Protein AF-A0A0R2Q2R2-F1 (afdb_monomer)

Mean predicted aligned error: 13.0 Å

Structure (mmCIF, N/CA/C/O backbone):
data_AF-A0A0R2Q2R2-F1
#
_entry.id   AF-A0A0R2Q2R2-F1
#
loop_
_atom_site.group_PDB
_atom_site.id
_atom_site.type_symbol
_atom_site.label_atom_id
_atom_site.label_alt_id
_atom_site.label_comp_id
_atom_site.label_asym_id
_atom_site.label_entity_id
_atom_site.label_seq_id
_atom_site.pdbx_PDB_ins_code
_atom_site.Cartn_x
_atom_site.Cartn_y
_atom_s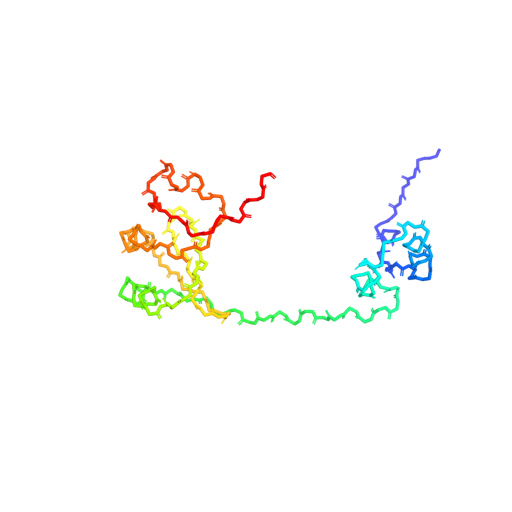ite.Cartn_z
_atom_site.occupancy
_atom_site.B_iso_or_equiv
_atom_site.auth_seq_id
_atom_site.auth_comp_id
_atom_site.auth_asym_id
_atom_site.auth_atom_id
_atom_site.pdbx_PDB_model_num
ATOM 1 N N . MET A 1 1 ? 26.043 -34.076 -25.887 1.00 52.00 1 MET A N 1
ATOM 2 C CA . MET A 1 1 ? 26.859 -33.574 -24.762 1.00 52.00 1 MET A CA 1
ATOM 3 C C . MET A 1 1 ? 25.959 -32.648 -23.954 1.00 52.00 1 MET A C 1
ATOM 5 O O . MET A 1 1 ? 25.390 -31.759 -24.579 1.00 52.00 1 MET A O 1
ATOM 9 N N . PRO A 1 2 ? 25.693 -32.902 -22.663 1.00 63.91 2 PRO A N 1
ATOM 10 C CA . PRO A 1 2 ? 24.819 -32.032 -21.882 1.00 63.91 2 PRO A CA 1
ATOM 11 C C . PRO A 1 2 ? 25.515 -30.688 -21.627 1.00 63.91 2 PRO A C 1
ATOM 13 O O . PRO A 1 2 ? 26.710 -30.657 -21.344 1.00 63.91 2 PRO A O 1
ATOM 16 N N . LEU A 1 3 ? 24.773 -29.588 -21.765 1.00 71.19 3 LEU A N 1
ATOM 17 C CA . LEU A 1 3 ? 25.229 -28.266 -21.346 1.00 71.19 3 LEU A CA 1
ATOM 18 C C . LEU A 1 3 ? 25.241 -28.253 -19.815 1.00 71.19 3 LEU A C 1
ATOM 20 O O . LEU A 1 3 ? 24.186 -28.362 -19.194 1.00 71.19 3 LEU A O 1
ATOM 24 N N . SER A 1 4 ? 26.421 -28.144 -19.217 1.00 77.00 4 SER A N 1
ATOM 25 C CA . SER A 1 4 ? 26.607 -27.939 -17.779 1.00 77.00 4 SER A CA 1
ATOM 26 C C . SER A 1 4 ? 27.206 -26.549 -17.557 1.00 77.00 4 SER A C 1
ATOM 28 O O . SER A 1 4 ? 28.414 -26.458 -17.338 1.00 77.00 4 SER A O 1
ATOM 30 N N . PRO A 1 5 ? 26.406 -25.474 -17.718 1.00 80.94 5 PRO A N 1
ATOM 31 C CA . PRO A 1 5 ? 26.868 -24.119 -17.453 1.00 80.94 5 PRO A CA 1
ATOM 32 C C . PRO A 1 5 ? 27.168 -23.955 -15.962 1.00 80.94 5 PRO A C 1
ATOM 34 O O . PRO A 1 5 ? 26.417 -24.446 -15.114 1.00 80.94 5 PRO A O 1
ATOM 37 N N . ASP A 1 6 ? 28.260 -23.266 -15.658 1.00 83.19 6 ASP A N 1
ATOM 38 C CA . ASP A 1 6 ? 28.590 -22.836 -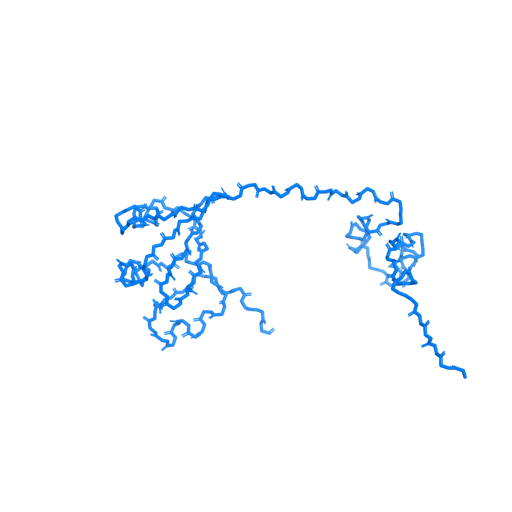14.304 1.00 83.19 6 ASP A CA 1
ATOM 39 C C . ASP A 1 6 ? 27.808 -21.557 -13.961 1.00 83.19 6 ASP A C 1
ATOM 41 O O . ASP A 1 6 ? 27.386 -20.799 -14.836 1.00 83.19 6 ASP A O 1
ATOM 45 N N . LEU A 1 7 ? 27.610 -21.274 -12.675 1.00 76.56 7 LEU A N 1
ATOM 46 C CA . LEU A 1 7 ? 26.916 -20.064 -12.224 1.00 76.56 7 LEU A CA 1
ATOM 47 C C . LEU A 1 7 ? 27.646 -18.790 -12.688 1.00 76.56 7 LEU A C 1
ATOM 49 O O . LEU A 1 7 ? 27.015 -17.766 -12.946 1.00 76.56 7 LEU A O 1
ATOM 53 N N . ALA A 1 8 ? 28.971 -18.865 -12.842 1.00 81.25 8 ALA A N 1
ATOM 54 C CA . ALA A 1 8 ? 29.789 -17.793 -13.401 1.00 81.25 8 ALA A CA 1
ATOM 55 C C . ALA A 1 8 ? 29.409 -17.444 -14.854 1.00 81.25 8 ALA A C 1
ATOM 57 O O . ALA A 1 8 ? 29.446 -16.268 -15.232 1.00 81.25 8 ALA A O 1
ATOM 58 N N . ASP A 1 9 ? 28.963 -18.431 -15.639 1.00 80.81 9 ASP A N 1
ATOM 59 C CA . ASP A 1 9 ? 28.528 -18.244 -17.030 1.00 80.81 9 ASP A CA 1
ATOM 60 C C . ASP A 1 9 ? 27.207 -17.462 -17.125 1.00 80.81 9 ASP A C 1
ATOM 62 O O . ASP A 1 9 ? 26.862 -16.932 -18.181 1.00 80.81 9 ASP A O 1
ATOM 66 N N . LEU A 1 10 ? 26.468 -17.360 -16.015 1.00 80.94 10 LEU A N 1
ATOM 67 C CA . LEU A 1 10 ? 25.214 -16.611 -15.903 1.00 80.94 10 LEU A CA 1
ATOM 68 C C . LEU A 1 10 ? 25.418 -15.181 -15.383 1.00 80.94 10 LEU A C 1
ATOM 70 O O . LEU A 1 10 ? 24.439 -14.473 -15.128 1.00 80.94 10 LEU A O 1
ATOM 74 N N . SER A 1 11 ? 26.667 -14.738 -15.210 1.00 80.31 11 SER A N 1
ATOM 75 C CA . SER A 1 11 ? 26.956 -13.384 -14.743 1.00 80.31 11 SER A CA 1
ATOM 76 C C . SER A 1 11 ? 26.410 -12.332 -15.716 1.00 80.31 11 SER A C 1
ATOM 78 O O . SER A 1 11 ? 26.756 -12.257 -16.897 1.00 80.31 11 SER A O 1
ATOM 80 N N . TRP A 1 12 ? 25.506 -11.494 -15.209 1.00 84.19 12 TRP A N 1
ATOM 81 C CA . TRP A 1 12 ? 24.929 -10.408 -15.986 1.00 84.19 12 TRP A CA 1
ATOM 82 C C . TRP A 1 12 ? 25.940 -9.268 -16.119 1.00 84.19 12 TRP A C 1
ATOM 84 O O . TRP A 1 12 ? 26.332 -8.659 -15.127 1.00 84.19 12 TRP A O 1
ATOM 94 N N . SER A 1 13 ? 26.323 -8.943 -17.354 1.00 81.81 13 SER A N 1
ATOM 95 C CA . SER A 1 13 ? 27.272 -7.862 -17.656 1.00 81.81 13 SER A CA 1
ATOM 96 C C . SER A 1 13 ? 26.609 -6.584 -18.168 1.00 81.81 13 SER A C 1
ATOM 98 O O . SER A 1 13 ? 27.319 -5.667 -18.554 1.00 81.81 13 SER A O 1
ATOM 100 N N . GLY A 1 14 ? 25.274 -6.505 -18.195 1.00 86.44 14 GLY A N 1
ATOM 101 C CA . GLY A 1 14 ? 24.535 -5.383 -18.784 1.00 86.44 14 GLY A CA 1
ATOM 102 C C . GLY A 1 14 ? 24.171 -5.583 -20.258 1.00 86.44 14 GLY A C 1
ATOM 103 O O . GLY A 1 14 ? 24.516 -6.581 -20.895 1.00 86.44 14 GLY A O 1
ATOM 104 N N . VAL A 1 15 ? 23.448 -4.612 -20.817 1.00 86.94 15 VAL A N 1
ATOM 105 C CA . VAL A 1 15 ? 23.005 -4.619 -22.216 1.00 86.94 15 VAL A CA 1
ATOM 106 C C . VAL A 1 15 ? 23.905 -3.766 -23.103 1.00 86.94 15 VAL A C 1
ATOM 108 O O . VAL A 1 15 ? 24.401 -2.704 -22.719 1.00 86.94 15 VAL A O 1
ATOM 111 N N . GLU A 1 16 ? 24.095 -4.215 -24.340 1.00 89.06 16 GLU A N 1
ATOM 112 C CA . GLU A 1 16 ? 24.830 -3.463 -25.352 1.00 89.06 16 GLU A CA 1
ATOM 113 C C . GLU A 1 16 ? 23.910 -2.398 -25.970 1.00 89.06 16 GLU A C 1
ATOM 115 O O . GLU A 1 16 ? 23.140 -2.662 -26.897 1.00 89.06 16 GLU A O 1
ATOM 120 N N . ILE A 1 17 ? 23.961 -1.184 -25.414 1.00 87.38 17 ILE A N 1
ATOM 121 C CA . ILE A 1 17 ? 23.030 -0.087 -25.725 1.00 87.38 17 ILE A CA 1
ATOM 122 C C . ILE A 1 17 ? 23.000 0.267 -27.213 1.00 87.38 17 ILE A C 1
ATOM 124 O O . ILE A 1 17 ? 21.940 0.617 -27.723 1.00 87.38 17 ILE A O 1
ATOM 128 N N . SER A 1 18 ? 24.116 0.146 -27.935 1.00 87.12 18 SER A N 1
ATOM 129 C CA . SER A 1 18 ? 24.166 0.379 -29.385 1.00 87.12 18 SER A CA 1
ATOM 130 C C . SER A 1 18 ? 23.208 -0.549 -30.145 1.00 87.12 18 SER A C 1
ATOM 132 O O . SER A 1 18 ? 22.396 -0.074 -30.943 1.00 87.12 18 SER A O 1
ATOM 134 N N . LYS A 1 19 ? 23.227 -1.853 -29.840 1.00 89.38 19 LYS A N 1
ATOM 135 C CA . LYS A 1 19 ? 22.342 -2.860 -30.446 1.00 89.38 19 LYS A CA 1
ATOM 136 C C . LYS A 1 19 ? 20.888 -2.666 -30.026 1.00 89.38 19 LYS A C 1
ATOM 138 O O . LYS A 1 19 ? 19.994 -2.706 -30.870 1.00 89.38 19 LYS A O 1
ATOM 143 N N . VAL A 1 20 ? 20.644 -2.404 -28.742 1.00 88.62 20 VAL A N 1
ATOM 144 C CA . VAL A 1 20 ? 19.285 -2.187 -28.215 1.00 88.62 20 VAL A CA 1
ATOM 145 C C . VAL A 1 20 ? 18.660 -0.914 -28.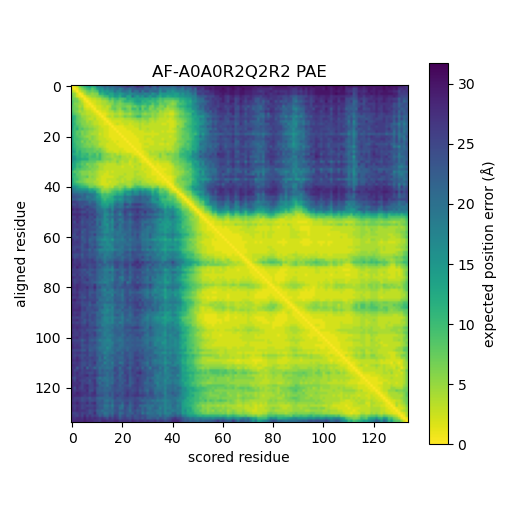793 1.00 88.62 20 VAL A C 1
ATOM 147 O O . VAL A 1 20 ? 17.510 -0.929 -29.224 1.00 88.62 20 VAL A O 1
ATOM 150 N N . ASN A 1 21 ? 19.418 0.179 -28.892 1.00 87.69 21 ASN A N 1
ATOM 151 C CA . ASN A 1 21 ? 18.934 1.419 -29.495 1.00 87.69 21 ASN A CA 1
ATOM 152 C C . ASN A 1 21 ? 18.650 1.262 -30.989 1.00 87.69 21 ASN A C 1
ATOM 154 O O . ASN A 1 21 ? 17.671 1.833 -31.467 1.00 87.69 21 ASN A O 1
ATOM 158 N N . GLN A 1 22 ? 19.466 0.494 -31.717 1.00 90.75 22 GLN A N 1
ATOM 159 C CA . GLN A 1 22 ? 19.192 0.166 -33.116 1.00 90.75 22 GLN A CA 1
ATOM 160 C C . GLN A 1 22 ? 17.887 -0.632 -33.252 1.00 90.75 22 GLN A C 1
ATOM 162 O O . GLN A 1 22 ? 17.108 -0.387 -34.171 1.00 90.75 22 GLN A O 1
ATOM 167 N N . PHE A 1 23 ? 17.628 -1.560 -32.330 1.00 90.94 23 PHE A N 1
ATOM 168 C CA . PHE A 1 23 ? 16.383 -2.324 -32.290 1.00 90.94 23 PHE A CA 1
ATOM 169 C C . PHE A 1 23 ? 15.168 -1.433 -31.992 1.00 90.94 23 PHE A C 1
ATOM 171 O O . PHE A 1 23 ? 14.167 -1.507 -32.700 1.00 90.94 23 PHE A O 1
ATOM 178 N N . PHE A 1 24 ? 15.269 -0.529 -31.013 1.00 92.25 24 PHE A N 1
ATOM 179 C CA . PHE A 1 24 ? 14.203 0.427 -30.700 1.00 92.25 24 PHE A CA 1
ATOM 180 C C . PHE A 1 24 ? 13.916 1.415 -31.830 1.00 92.25 24 PHE A C 1
ATOM 182 O O . PHE A 1 24 ? 12.759 1.768 -32.016 1.00 92.25 24 PHE A O 1
ATOM 189 N N . GLU A 1 25 ? 14.921 1.838 -32.601 1.00 89.56 25 GLU A N 1
ATOM 190 C CA . GLU A 1 25 ? 14.686 2.649 -33.806 1.00 89.56 25 GLU A CA 1
ATOM 191 C C . GLU A 1 25 ? 13.943 1.860 -34.887 1.00 89.56 25 GLU A C 1
ATOM 193 O O . GLU A 1 25 ? 12.981 2.369 -35.448 1.00 89.56 25 GLU A O 1
ATOM 198 N N . LYS A 1 26 ? 14.316 0.595 -35.132 1.00 91.94 26 LYS A N 1
ATOM 199 C CA . LYS A 1 26 ? 13.607 -0.265 -36.100 1.00 91.94 26 LYS A CA 1
ATOM 200 C C . LYS A 1 26 ? 12.144 -0.515 -35.734 1.00 91.94 26 LYS A C 1
ATOM 202 O O . LYS A 1 26 ? 11.334 -0.726 -36.626 1.00 91.94 26 LYS A O 1
ATOM 207 N N . LEU A 1 27 ? 11.831 -0.535 -34.441 1.00 91.31 27 LEU A N 1
ATOM 208 C CA . LEU A 1 27 ? 10.468 -0.701 -33.932 1.00 91.31 27 LEU A CA 1
ATOM 209 C C . LEU A 1 27 ? 9.755 0.631 -33.658 1.00 91.31 27 LEU A C 1
ATOM 211 O O . LEU A 1 27 ? 8.628 0.622 -33.175 1.00 91.31 27 LEU A O 1
ATOM 215 N N . GLU A 1 28 ? 10.416 1.763 -33.906 1.00 87.19 28 GLU A N 1
ATOM 216 C CA . GLU A 1 28 ? 9.911 3.115 -33.634 1.00 87.19 28 GLU A CA 1
ATOM 217 C C . GLU A 1 28 ? 9.554 3.387 -32.151 1.00 87.19 28 GLU A C 1
ATOM 219 O O . GLU A 1 28 ? 8.796 4.301 -31.822 1.00 87.19 28 GLU A O 1
ATOM 224 N N . ILE A 1 29 ? 10.162 2.657 -31.205 1.00 85.19 29 ILE A N 1
ATOM 225 C CA . ILE A 1 29 ? 9.875 2.759 -29.762 1.00 85.19 29 ILE A CA 1
ATOM 226 C C . ILE A 1 29 ? 10.877 3.685 -29.061 1.00 85.19 29 ILE A C 1
ATOM 228 O O . ILE A 1 29 ? 11.768 3.263 -28.319 1.00 85.19 29 ILE A O 1
ATOM 232 N N . LYS A 1 30 ? 10.713 4.995 -29.245 1.00 80.50 30 LYS A N 1
ATOM 233 C CA . LYS A 1 30 ? 11.625 6.001 -28.662 1.00 80.50 30 LYS A CA 1
ATOM 234 C C . LYS A 1 30 ? 11.554 6.088 -27.130 1.00 80.50 30 LYS A C 1
ATOM 236 O O . LYS A 1 30 ? 12.554 6.410 -26.492 1.00 80.50 30 LYS A O 1
ATOM 241 N N . ALA A 1 31 ? 10.415 5.739 -26.528 1.00 82.69 31 ALA A N 1
ATOM 242 C CA . ALA A 1 31 ? 10.190 5.830 -25.081 1.00 82.69 31 ALA A CA 1
ATOM 243 C C . ALA A 1 31 ? 11.076 4.884 -24.244 1.00 82.69 31 ALA A C 1
ATOM 245 O O . ALA A 1 31 ? 11.371 5.169 -23.082 1.00 82.69 31 ALA A O 1
ATOM 246 N N . LEU A 1 32 ? 11.524 3.759 -24.814 1.00 83.56 32 LEU A N 1
ATOM 247 C CA . LEU A 1 32 ? 12.310 2.762 -24.079 1.00 83.56 32 LEU A CA 1
ATOM 248 C C . LEU A 1 32 ? 13.812 3.077 -24.039 1.00 83.56 32 LEU A C 1
ATOM 250 O O . LEU A 1 32 ? 14.514 2.556 -23.173 1.00 83.56 32 LEU A O 1
ATOM 254 N N . LYS A 1 33 ? 14.307 3.977 -24.900 1.00 83.62 33 LYS A N 1
ATOM 255 C CA . LYS A 1 33 ? 15.729 4.362 -24.947 1.00 83.62 33 LYS A CA 1
ATOM 256 C C . LYS A 1 33 ? 16.228 4.949 -23.629 1.00 83.62 33 LYS A C 1
ATOM 258 O O . LYS A 1 33 ? 17.254 4.524 -23.108 1.00 83.62 33 LYS A O 1
ATOM 263 N N . ALA A 1 34 ? 15.475 5.890 -23.062 1.00 79.94 34 ALA A N 1
ATOM 264 C CA . ALA A 1 34 ? 15.822 6.508 -21.784 1.00 79.94 34 ALA A CA 1
ATOM 265 C C . ALA A 1 34 ? 15.712 5.516 -20.614 1.00 79.94 34 ALA A C 1
ATOM 267 O O . ALA A 1 34 ? 16.500 5.575 -19.675 1.00 79.94 34 ALA A O 1
ATOM 268 N N . ARG A 1 35 ? 14.762 4.573 -20.689 1.00 82.50 35 ARG A N 1
ATOM 269 C CA . ARG A 1 35 ? 14.543 3.559 -19.648 1.00 82.50 35 ARG A CA 1
ATOM 270 C C . ARG A 1 35 ? 15.625 2.487 -19.626 1.00 82.50 35 ARG A C 1
ATOM 272 O O . ARG A 1 35 ? 15.886 1.944 -18.560 1.00 82.50 35 ARG A O 1
ATOM 279 N N . VAL A 1 36 ? 16.238 2.176 -20.771 1.00 84.19 36 VAL A N 1
ATOM 280 C CA . VAL A 1 36 ? 17.253 1.119 -20.856 1.00 84.19 36 VAL A CA 1
ATOM 281 C C . VAL A 1 36 ? 18.674 1.613 -20.553 1.00 84.19 36 VAL A C 1
ATOM 283 O O . VAL A 1 36 ? 19.545 0.812 -20.228 1.00 84.19 36 VAL A O 1
ATOM 286 N N . ALA A 1 37 ? 18.909 2.928 -20.617 1.00 81.44 37 ALA A N 1
ATOM 287 C CA . ALA A 1 37 ? 20.219 3.538 -20.382 1.00 81.44 37 ALA A CA 1
ATOM 288 C C . ALA A 1 37 ? 20.907 3.119 -19.059 1.00 81.44 37 ALA A C 1
ATOM 290 O O . ALA A 1 37 ? 22.111 2.868 -19.097 1.00 81.44 37 ALA A O 1
ATOM 291 N N . PRO A 1 38 ? 20.200 2.960 -17.918 1.00 81.00 38 PRO A N 1
ATOM 292 C CA . PRO A 1 38 ? 20.816 2.502 -16.668 1.00 81.00 38 PRO A CA 1
ATOM 293 C C . PRO A 1 38 ? 21.339 1.059 -16.694 1.00 81.00 38 PRO A C 1
ATOM 295 O O . PRO A 1 38 ? 22.112 0.687 -15.821 1.00 81.00 38 PRO A O 1
ATOM 298 N N . PHE A 1 39 ? 20.925 0.242 -17.669 1.00 82.19 39 PHE A N 1
ATOM 299 C CA . PHE A 1 39 ? 21.314 -1.169 -17.779 1.00 82.19 39 PHE A CA 1
ATOM 300 C C . PHE A 1 39 ? 22.503 -1.393 -18.720 1.00 82.19 39 PHE A C 1
ATOM 302 O O . PHE A 1 39 ? 22.815 -2.541 -19.038 1.00 82.19 39 PHE A O 1
ATOM 309 N N . ALA A 1 40 ? 23.128 -0.324 -19.222 1.00 84.50 40 ALA A N 1
ATOM 310 C CA . ALA A 1 40 ? 24.277 -0.408 -20.117 1.00 84.50 40 ALA A CA 1
ATOM 311 C C . ALA A 1 40 ? 25.415 -1.239 -19.503 1.00 84.50 40 ALA A C 1
ATOM 313 O O . ALA A 1 40 ? 25.618 -1.181 -18.294 1.00 84.50 40 ALA A O 1
ATOM 314 N N . LYS A 1 41 ? 26.186 -1.958 -20.333 1.00 78.00 41 LYS A N 1
ATOM 315 C CA . LYS A 1 41 ? 27.348 -2.742 -19.866 1.00 78.00 41 LYS A CA 1
ATOM 316 C C . LYS A 1 41 ? 28.344 -1.941 -19.016 1.00 78.00 41 LYS A C 1
ATOM 318 O O . LYS A 1 41 ? 28.847 -2.452 -18.026 1.00 78.00 41 LYS A O 1
ATOM 323 N N . ASP A 1 42 ? 28.542 -0.671 -19.367 1.00 71.94 42 ASP A N 1
ATOM 324 C CA . ASP A 1 42 ? 29.403 0.276 -18.640 1.00 71.94 42 ASP A CA 1
ATOM 325 C C . ASP A 1 42 ? 28.591 1.308 -17.837 1.00 71.94 42 ASP A C 1
ATOM 327 O O . ASP A 1 42 ? 29.097 2.353 -17.421 1.00 71.94 42 ASP A O 1
ATOM 331 N N . GLY A 1 43 ? 27.289 1.067 -17.677 1.00 60.09 43 GLY A N 1
ATOM 332 C CA . GLY A 1 43 ? 26.410 1.941 -16.924 1.00 60.09 43 GLY A CA 1
ATOM 333 C C . GLY A 1 43 ? 26.809 1.913 -15.458 1.00 60.09 43 GLY A C 1
ATOM 334 O O . GLY A 1 43 ? 26.837 0.853 -14.838 1.00 60.09 43 GLY A O 1
ATOM 335 N N . GLN A 1 44 ? 27.079 3.083 -14.877 1.00 57.75 44 GLN A N 1
ATOM 336 C CA . GLN A 1 44 ? 27.082 3.199 -13.426 1.00 57.75 44 GLN A CA 1
ATOM 337 C C . GLN A 1 44 ? 25.669 2.859 -12.958 1.00 57.75 44 GLN A C 1
ATOM 339 O O . GLN A 1 44 ? 24.743 3.660 -13.120 1.00 57.75 44 GLN A O 1
ATOM 344 N N . VAL A 1 45 ? 25.491 1.655 -12.411 1.00 58.81 45 VAL A N 1
ATOM 345 C CA . VAL A 1 45 ? 24.314 1.339 -11.611 1.00 58.81 45 VAL A CA 1
ATOM 346 C C . VAL A 1 45 ? 24.305 2.403 -10.526 1.00 58.81 45 VAL A C 1
ATOM 348 O O . VAL A 1 45 ? 25.189 2.422 -9.672 1.00 58.81 45 VAL A O 1
ATOM 351 N N . LYS A 1 46 ? 23.364 3.352 -10.603 1.00 55.16 46 LYS A N 1
ATOM 352 C CA . LYS A 1 46 ? 23.098 4.232 -9.471 1.00 55.16 46 LYS A CA 1
ATOM 353 C C . LYS A 1 46 ? 22.742 3.295 -8.337 1.00 55.16 46 LYS A C 1
ATOM 355 O O . LYS A 1 46 ? 21.662 2.708 -8.351 1.00 55.16 46 LYS A O 1
ATOM 360 N N . GLU A 1 47 ? 23.676 3.120 -7.414 1.00 54.28 47 GLU A N 1
ATOM 361 C CA . GLU A 1 47 ? 23.416 2.427 -6.172 1.00 54.28 47 GLU A CA 1
ATOM 362 C C . GLU A 1 47 ? 22.207 3.132 -5.566 1.00 54.28 47 GLU A C 1
ATOM 364 O O . GLU A 1 47 ? 22.254 4.323 -5.243 1.00 54.28 47 GLU A O 1
ATOM 369 N N . ILE A 1 48 ? 21.071 2.436 -5.523 1.00 58.81 48 ILE A N 1
ATOM 370 C CA . ILE A 1 48 ? 19.926 2.926 -4.777 1.00 58.81 48 ILE A CA 1
ATOM 371 C C . ILE A 1 48 ? 20.376 2.789 -3.334 1.00 58.81 48 ILE A C 1
ATOM 373 O O . ILE A 1 48 ? 20.310 1.703 -2.761 1.00 58.81 48 ILE A O 1
ATOM 377 N N . THR A 1 49 ? 20.925 3.867 -2.776 1.00 58.50 49 THR A N 1
ATOM 378 C CA . THR A 1 49 ? 21.279 3.907 -1.365 1.00 58.50 49 THR A CA 1
ATOM 379 C C . THR A 1 49 ? 20.018 3.536 -0.607 1.00 58.50 49 THR A C 1
ATOM 381 O O . THR A 1 49 ? 19.002 4.225 -0.730 1.00 58.50 49 THR A O 1
ATOM 384 N N . ALA A 1 50 ? 20.055 2.407 0.103 1.00 61.34 50 ALA A N 1
ATOM 385 C CA . ALA A 1 50 ? 18.926 1.956 0.892 1.00 61.34 50 ALA A CA 1
ATOM 386 C C . ALA A 1 50 ? 18.560 3.086 1.860 1.00 61.34 50 ALA A C 1
ATOM 388 O O . ALA A 1 50 ? 19.317 3.410 2.778 1.00 61.34 50 ALA A O 1
ATOM 389 N N . LYS A 1 51 ? 17.428 3.745 1.603 1.00 68.31 51 LYS A N 1
ATOM 390 C CA . LYS A 1 51 ? 16.912 4.787 2.485 1.00 68.31 51 LYS A CA 1
ATOM 391 C C . LYS A 1 51 ? 16.561 4.126 3.809 1.00 68.31 51 LYS A C 1
ATOM 393 O O . LYS A 1 51 ? 15.861 3.113 3.837 1.00 68.31 51 LYS A O 1
ATOM 398 N N . LYS A 1 52 ? 17.110 4.657 4.899 1.00 79.06 52 LYS A N 1
ATOM 399 C CA . LYS A 1 52 ? 16.944 4.077 6.230 1.00 79.06 52 LYS A CA 1
ATOM 400 C C . LYS A 1 52 ? 15.517 4.336 6.704 1.00 79.06 52 LYS A C 1
ATOM 402 O O . LYS A 1 52 ? 15.209 5.426 7.165 1.00 79.06 52 LYS A O 1
ATOM 407 N N . VAL A 1 53 ? 14.663 3.324 6.601 1.00 84.44 53 VAL A N 1
ATOM 408 C CA . VAL A 1 53 ? 13.287 3.385 7.103 1.00 84.44 53 VAL A CA 1
ATOM 409 C C . VAL A 1 53 ? 13.291 3.225 8.625 1.00 84.44 53 VAL A C 1
ATOM 411 O O . VAL A 1 53 ? 13.893 2.292 9.158 1.00 84.44 53 VAL A O 1
ATOM 414 N N . SER A 1 54 ? 12.617 4.128 9.336 1.00 90.06 54 SER A N 1
ATOM 415 C CA . SER A 1 54 ? 12.330 3.990 10.763 1.00 90.06 54 SER A CA 1
ATOM 416 C C . SER A 1 54 ? 10.997 3.269 10.937 1.00 90.06 54 SER A C 1
ATOM 418 O O . SER A 1 54 ? 9.945 3.825 10.631 1.00 90.06 54 SER A O 1
ATOM 420 N N . VAL A 1 55 ? 11.038 2.067 11.505 1.00 92.81 55 VAL A N 1
ATOM 421 C CA . VAL A 1 55 ? 9.841 1.339 11.948 1.00 92.81 55 VAL A CA 1
ATOM 422 C C . VAL A 1 55 ? 9.703 1.516 13.456 1.00 92.81 55 VAL A C 1
ATOM 424 O O . VAL A 1 55 ? 10.689 1.353 14.177 1.00 92.81 55 VAL A O 1
ATOM 427 N N . ARG A 1 56 ? 8.521 1.905 13.938 1.00 94.81 56 ARG A N 1
ATOM 428 C CA . ARG A 1 56 ? 8.258 2.093 15.372 1.00 94.81 56 ARG A CA 1
ATOM 429 C C . ARG A 1 56 ? 6.903 1.517 15.745 1.00 94.81 56 ARG A C 1
ATOM 431 O O . ARG A 1 56 ? 5.923 1.744 15.040 1.00 94.81 56 ARG A O 1
ATOM 438 N N . GLU A 1 57 ? 6.862 0.817 16.869 1.00 95.94 57 GLU A N 1
ATOM 439 C CA . GLU A 1 57 ? 5.602 0.442 17.498 1.00 95.94 57 GLU A CA 1
ATOM 440 C C . GLU A 1 57 ? 5.008 1.650 18.216 1.00 95.94 57 GLU A C 1
ATOM 442 O O . GLU A 1 57 ? 5.724 2.405 18.879 1.00 95.94 57 GLU A O 1
ATOM 447 N N . VAL A 1 58 ? 3.705 1.843 18.050 1.00 96.75 58 VAL A N 1
ATOM 448 C CA . VAL A 1 58 ? 2.958 2.964 18.617 1.00 96.75 58 VAL A CA 1
ATOM 449 C C . VAL A 1 58 ? 1.695 2.467 19.295 1.00 96.75 58 VAL A C 1
ATOM 451 O O . VAL A 1 58 ? 1.144 1.419 18.951 1.00 96.75 58 VAL A O 1
ATOM 454 N N . ASN A 1 59 ? 1.211 3.241 20.260 1.00 95.75 59 ASN A N 1
ATOM 455 C CA . ASN A 1 59 ? -0.087 2.967 20.861 1.00 95.75 59 ASN A CA 1
ATOM 456 C C . ASN A 1 59 ? -1.233 3.463 19.960 1.00 95.75 59 ASN A C 1
ATOM 458 O O . ASN A 1 59 ? -1.039 4.207 18.995 1.00 95.75 59 ASN A O 1
ATOM 462 N N . ARG A 1 60 ? -2.464 3.088 20.317 1.00 95.25 60 ARG A N 1
ATOM 463 C CA . ARG A 1 60 ? -3.682 3.501 19.609 1.00 95.25 60 ARG A CA 1
ATOM 464 C C . ARG A 1 60 ? -3.798 5.018 19.408 1.00 95.25 60 ARG 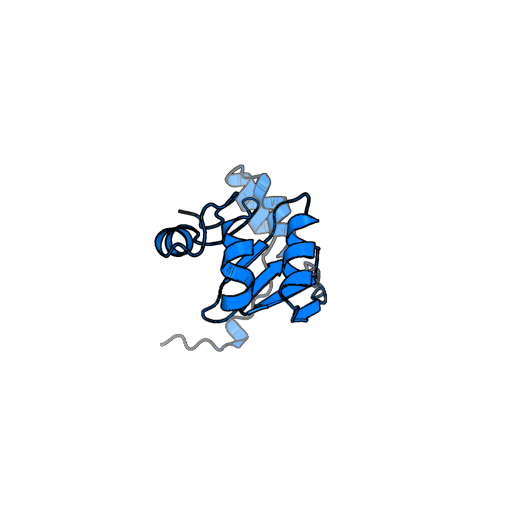A C 1
ATOM 466 O O . ARG A 1 60 ? -4.174 5.453 18.325 1.00 95.25 60 ARG A O 1
ATOM 473 N N . VAL A 1 61 ? -3.490 5.816 20.434 1.00 96.12 61 VAL A N 1
ATOM 474 C CA . VAL A 1 61 ? -3.650 7.282 20.401 1.00 96.12 61 VAL A CA 1
ATOM 475 C C . VAL A 1 61 ? -2.692 7.905 19.388 1.00 96.12 61 VAL A C 1
ATOM 477 O O . VAL A 1 61 ? -3.073 8.784 18.618 1.00 96.12 61 VAL A O 1
ATOM 480 N N . GLU A 1 62 ? -1.448 7.439 19.364 1.00 95.19 62 GLU A N 1
ATOM 481 C CA . GLU A 1 62 ? -0.432 7.875 18.405 1.00 95.19 62 GLU A CA 1
ATOM 482 C C . GLU A 1 62 ? -0.788 7.459 16.975 1.00 95.19 62 GLU A C 1
ATOM 484 O O . GLU A 1 62 ? -0.669 8.268 16.053 1.00 95.19 62 GLU A O 1
ATOM 489 N N . PHE A 1 63 ? -1.280 6.230 16.800 1.00 95.81 63 PHE A N 1
ATOM 490 C CA . PHE A 1 63 ? -1.726 5.704 15.511 1.00 95.81 63 PHE A CA 1
ATOM 491 C C . PHE A 1 63 ? -2.895 6.518 14.936 1.00 95.81 63 PHE A C 1
ATOM 493 O O . PHE A 1 63 ? -2.851 6.965 13.789 1.00 95.81 63 PHE A O 1
ATOM 500 N N . GLU A 1 64 ? -3.919 6.776 15.751 1.00 95.31 64 GLU A N 1
ATOM 501 C CA . GLU A 1 64 ? -5.082 7.581 15.371 1.00 95.31 64 GLU A CA 1
ATOM 502 C C . GLU A 1 64 ? -4.700 9.032 15.073 1.00 95.31 64 GLU A C 1
ATOM 504 O O . GLU A 1 64 ? -5.140 9.602 14.071 1.00 95.31 64 GLU A O 1
ATOM 509 N N . LYS A 1 65 ? -3.825 9.628 15.889 1.00 94.88 65 LYS A N 1
ATOM 510 C CA . LYS A 1 65 ? -3.308 10.978 15.646 1.00 94.88 65 LYS A CA 1
ATOM 511 C C . LYS A 1 65 ? -2.565 11.069 14.313 1.00 94.88 65 LYS A C 1
ATOM 513 O O . LYS A 1 65 ? -2.760 12.040 13.584 1.00 94.88 65 LYS A O 1
ATOM 518 N N . ALA A 1 66 ? -1.735 10.083 13.981 1.00 93.44 66 ALA A N 1
ATOM 519 C CA . ALA A 1 66 ? -1.008 10.051 12.714 1.00 93.44 66 ALA A CA 1
ATOM 520 C C . ALA A 1 66 ? -1.961 9.969 11.509 1.00 93.44 66 ALA A C 1
ATOM 522 O O . ALA A 1 66 ? -1.802 10.709 10.541 1.00 93.44 66 ALA A O 1
ATOM 523 N N . LEU A 1 67 ? -2.990 9.124 11.596 1.00 92.50 67 LEU A N 1
ATOM 524 C CA . LEU A 1 67 ? -4.021 8.981 10.565 1.00 92.50 67 LEU A CA 1
ATOM 525 C C . LEU A 1 67 ? -4.856 10.247 10.372 1.00 92.50 67 LEU A C 1
ATOM 527 O O . LEU A 1 67 ? -5.031 10.704 9.247 1.00 92.50 67 LEU A O 1
ATOM 531 N N . THR A 1 68 ? -5.347 10.830 11.463 1.00 90.56 68 THR A N 1
ATOM 532 C CA . THR A 1 68 ? -6.189 12.039 11.426 1.00 90.56 68 THR A CA 1
ATOM 533 C C . THR A 1 68 ? -5.424 13.292 11.010 1.00 90.56 68 THR A C 1
ATOM 535 O O . THR A 1 68 ? -6.016 14.204 10.438 1.00 90.56 68 THR A O 1
ATOM 538 N N . SER A 1 69 ? -4.114 13.334 11.262 1.00 90.31 69 SER A N 1
ATOM 539 C CA . SER A 1 69 ? -3.251 14.442 10.836 1.00 90.31 69 SER A CA 1
ATOM 540 C C . SER A 1 69 ? -2.774 14.302 9.386 1.00 90.31 69 SER A C 1
ATOM 542 O O . SER A 1 69 ? -2.225 15.256 8.833 1.00 90.31 69 SER A O 1
ATOM 544 N N . SER A 1 70 ? -2.968 13.136 8.761 1.00 86.81 70 SER A N 1
ATOM 545 C CA . SER A 1 70 ? -2.584 12.912 7.370 1.00 86.81 70 SER A CA 1
ATOM 546 C C . SER A 1 70 ? -3.543 13.629 6.421 1.00 86.81 70 SER A C 1
ATOM 548 O O . SER A 1 70 ? -4.755 13.421 6.447 1.00 86.81 70 SER A O 1
ATOM 550 N N . THR A 1 71 ? -2.990 14.462 5.543 1.00 82.00 71 THR A N 1
ATOM 551 C CA . THR A 1 71 ? -3.738 15.169 4.490 1.00 82.00 71 THR A CA 1
ATOM 552 C C . THR A 1 71 ? -3.715 14.435 3.149 1.00 82.00 71 THR A C 1
ATOM 554 O O . THR A 1 71 ? -4.385 14.853 2.204 1.00 82.00 71 THR A O 1
ATOM 557 N N . GLY A 1 72 ? -2.937 13.355 3.053 1.00 85.38 72 GLY A N 1
ATOM 558 C CA . GLY A 1 72 ? -2.709 12.600 1.830 1.00 85.38 72 GLY A CA 1
ATOM 559 C C . GLY A 1 72 ? -3.195 11.159 1.911 1.00 85.38 72 GLY A C 1
ATOM 560 O O . GLY A 1 72 ? -3.825 10.724 2.877 1.00 85.38 72 GLY A O 1
ATOM 561 N N . LEU A 1 73 ? -2.872 10.409 0.860 1.00 91.00 73 LEU A N 1
ATOM 562 C CA . LEU A 1 73 ? -3.078 8.972 0.852 1.00 91.00 73 LEU A CA 1
ATOM 563 C C . LEU A 1 73 ? -2.092 8.289 1.805 1.00 91.00 73 LEU A C 1
ATOM 565 O O . LEU A 1 73 ? -0.904 8.605 1.804 1.00 91.00 73 LEU A O 1
ATOM 569 N N . VAL A 1 74 ? -2.587 7.336 2.588 1.00 94.00 74 VAL A N 1
ATOM 570 C CA . VAL A 1 74 ? -1.800 6.603 3.586 1.00 94.00 74 VAL A CA 1
ATOM 571 C C . VAL A 1 74 ? -1.611 5.173 3.108 1.00 94.00 74 VAL A C 1
ATOM 573 O O . VAL A 1 74 ? -2.585 4.497 2.782 1.00 94.00 74 VAL A O 1
ATOM 576 N N . GLY A 1 75 ? -0.370 4.695 3.066 1.00 92.69 75 GLY A N 1
ATOM 577 C CA . GLY A 1 75 ? -0.112 3.280 2.801 1.00 92.69 75 GLY A CA 1
ATOM 578 C C . GLY A 1 75 ? -0.515 2.447 4.013 1.00 92.69 75 GLY A C 1
ATOM 579 O O . GLY A 1 75 ? -0.096 2.774 5.122 1.00 92.69 75 GLY A O 1
ATOM 580 N N . LEU A 1 76 ? -1.303 1.392 3.809 1.00 93.62 76 LEU A N 1
ATOM 581 C CA . LEU A 1 76 ? -1.687 0.447 4.859 1.00 93.62 76 LEU A CA 1
ATOM 582 C C . LEU A 1 76 ? -1.252 -0.970 4.491 1.00 93.62 76 LEU A C 1
ATOM 584 O O . LEU A 1 76 ? -1.522 -1.449 3.391 1.00 93.62 76 LEU A O 1
ATOM 588 N N . LEU A 1 77 ? -0.637 -1.650 5.454 1.00 92.50 77 LEU A N 1
ATOM 589 C CA . LEU A 1 77 ? -0.343 -3.075 5.411 1.00 92.50 77 LEU A CA 1
ATOM 590 C C . LEU A 1 77 ? -0.961 -3.746 6.638 1.00 92.50 77 LEU A C 1
ATOM 592 O O . LEU A 1 77 ? -0.811 -3.266 7.761 1.00 92.50 77 LEU A O 1
ATOM 596 N N . LEU A 1 78 ? -1.651 -4.860 6.416 1.00 91.06 78 LEU A N 1
ATOM 597 C CA . LEU A 1 78 ? -2.286 -5.649 7.467 1.00 91.06 78 LEU A CA 1
ATOM 598 C C . LEU A 1 78 ? -1.612 -7.018 7.552 1.00 91.06 78 LEU A C 1
ATOM 600 O O . LEU A 1 78 ? -1.352 -7.649 6.527 1.00 91.06 78 LEU A O 1
ATOM 604 N N . SER A 1 79 ? -1.353 -7.473 8.772 1.00 89.06 79 SER A N 1
ATOM 605 C CA . SER A 1 79 ? -1.009 -8.856 9.094 1.00 89.06 79 SER A CA 1
ATOM 606 C C . SER A 1 79 ? -2.082 -9.451 10.010 1.00 89.06 79 SER A C 1
ATOM 608 O O . SER A 1 79 ? -3.065 -8.790 10.346 1.00 89.06 79 SER A O 1
ATOM 610 N N . GLU A 1 80 ? -1.909 -10.706 10.425 1.00 86.56 80 GLU A N 1
ATOM 611 C CA . GLU A 1 80 ? -2.854 -11.372 11.331 1.00 86.56 80 GLU A CA 1
ATOM 612 C C . GLU A 1 80 ? -2.979 -10.672 12.694 1.00 86.56 80 GLU A C 1
ATOM 614 O O . GLU A 1 80 ? -4.044 -10.705 13.306 1.00 86.56 80 GLU A O 1
ATOM 619 N N . SER A 1 81 ? -1.910 -10.026 13.170 1.00 90.38 81 SER A N 1
ATOM 620 C CA . SER A 1 81 ? -1.843 -9.426 14.509 1.00 90.38 81 SER A CA 1
ATOM 621 C C . SER A 1 81 ? -1.547 -7.929 14.512 1.00 90.38 81 SER A C 1
ATOM 623 O O . SER A 1 81 ? -1.740 -7.270 15.534 1.00 90.38 81 SER A O 1
ATOM 625 N N . GLN A 1 82 ? -1.091 -7.362 13.396 1.00 94.31 82 GLN A N 1
ATOM 626 C CA . GLN A 1 82 ? -0.618 -5.983 13.338 1.00 94.31 82 GLN A CA 1
ATOM 627 C C . GLN A 1 82 ? -1.185 -5.225 12.142 1.00 94.31 82 GLN A C 1
ATOM 629 O O . GLN A 1 82 ? -1.488 -5.782 11.087 1.00 94.31 82 GLN A O 1
ATOM 634 N N . ALA A 1 83 ? -1.272 -3.914 12.312 1.00 94.50 83 ALA A N 1
ATOM 635 C CA . ALA A 1 83 ? -1.493 -2.959 11.247 1.00 94.50 83 ALA A CA 1
ATOM 636 C C . ALA A 1 83 ? -0.298 -2.009 11.175 1.00 94.50 83 ALA A C 1
ATOM 638 O O . ALA A 1 83 ? 0.149 -1.481 12.195 1.00 94.50 83 ALA A O 1
ATOM 639 N N . ALA A 1 84 ? 0.206 -1.783 9.967 1.00 95.44 84 ALA A N 1
ATOM 640 C CA . ALA A 1 84 ? 1.301 -0.865 9.703 1.00 95.44 84 ALA A CA 1
ATOM 641 C C . ALA A 1 84 ? 0.844 0.238 8.747 1.00 95.44 84 ALA A C 1
ATOM 643 O O . ALA A 1 84 ? 0.288 -0.050 7.685 1.00 95.44 84 ALA A O 1
ATOM 644 N N . ILE A 1 85 ? 1.100 1.495 9.110 1.00 95.06 85 ILE A N 1
ATOM 645 C CA . ILE A 1 85 ? 0.801 2.662 8.275 1.00 95.06 85 ILE A CA 1
ATOM 646 C C . ILE A 1 85 ? 2.066 3.440 7.937 1.00 95.06 85 ILE A C 1
ATOM 648 O O . ILE A 1 85 ? 2.969 3.582 8.764 1.00 95.06 85 ILE A O 1
ATOM 652 N N . SER A 1 86 ? 2.105 3.990 6.728 1.00 93.19 86 SER A N 1
ATOM 653 C CA . SER A 1 86 ? 3.105 4.978 6.327 1.00 93.19 86 SER A CA 1
ATOM 654 C C . SER A 1 86 ? 2.405 6.288 5.987 1.00 93.19 86 SER A C 1
ATOM 656 O O . SER A 1 86 ? 1.686 6.386 4.991 1.00 93.19 86 SER A O 1
ATOM 658 N N . VAL A 1 87 ? 2.587 7.269 6.874 1.00 86.94 87 VAL A N 1
ATOM 659 C CA . VAL A 1 87 ? 2.036 8.631 6.758 1.00 86.94 87 VAL A CA 1
ATOM 660 C C . VAL A 1 87 ? 3.081 9.639 6.273 1.00 86.94 87 VAL A C 1
ATOM 662 O O . VAL A 1 87 ? 2.733 10.661 5.693 1.00 86.94 87 VAL A O 1
ATOM 665 N N . GLU A 1 88 ? 4.364 9.334 6.473 1.00 85.06 88 GLU A N 1
ATOM 666 C CA . GLU A 1 88 ? 5.500 10.162 6.077 1.00 85.06 88 GLU A CA 1
ATOM 667 C C . GLU A 1 88 ? 6.547 9.297 5.36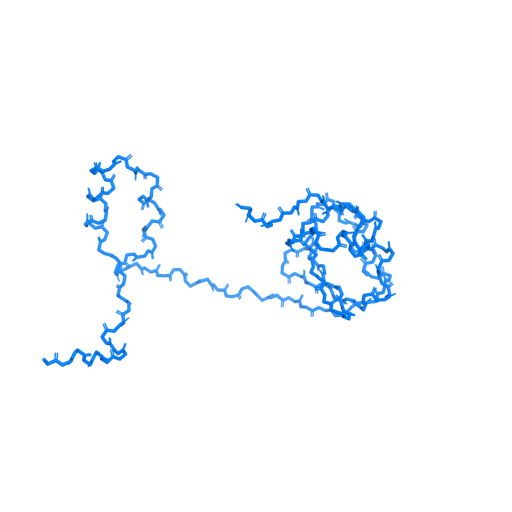3 1.00 85.06 88 GLU A C 1
ATOM 669 O O . GLU A 1 88 ? 6.663 8.100 5.659 1.00 85.06 88 GLU A O 1
ATOM 674 N N . PRO A 1 89 ? 7.340 9.876 4.439 1.00 82.38 89 PRO A N 1
ATOM 675 C CA . PRO A 1 89 ? 8.441 9.159 3.816 1.00 82.38 89 PRO A CA 1
ATOM 676 C C . PRO A 1 89 ? 9.367 8.550 4.870 1.00 82.38 89 PRO A C 1
ATOM 678 O O . PRO A 1 89 ? 9.781 9.228 5.804 1.00 82.38 89 PRO A O 1
ATOM 681 N N . G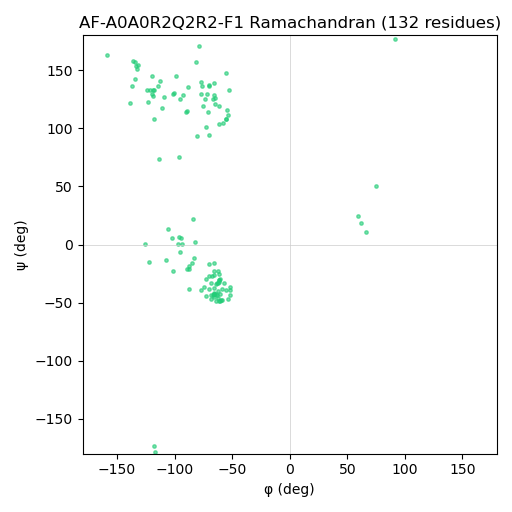LU A 1 90 ? 9.722 7.277 4.685 1.00 85.62 90 GLU A N 1
ATOM 682 C CA . GLU A 1 90 ? 10.705 6.568 5.520 1.00 85.62 90 GLU A CA 1
ATOM 683 C C . GLU A 1 90 ? 10.267 6.343 6.981 1.00 85.62 90 GLU A C 1
ATOM 685 O O . GLU A 1 90 ? 11.069 5.874 7.789 1.00 85.62 90 GLU A O 1
ATOM 690 N N . VAL A 1 91 ? 8.995 6.585 7.318 1.00 89.38 91 VAL 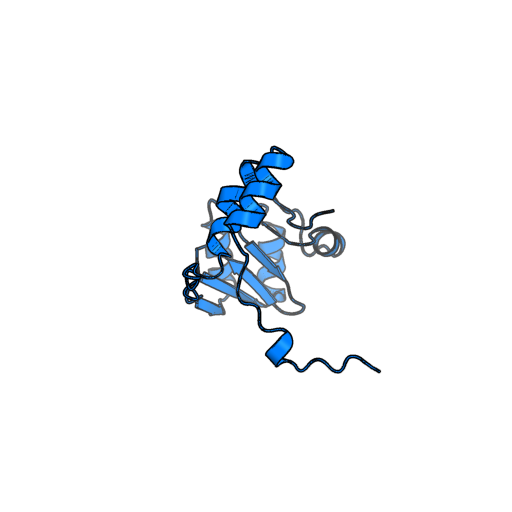A N 1
ATOM 691 C CA . VAL A 1 91 ? 8.419 6.280 8.635 1.00 89.38 91 VAL A CA 1
ATOM 692 C C . VAL A 1 91 ? 7.282 5.274 8.489 1.00 89.38 91 VAL A C 1
ATOM 694 O O . VAL A 1 91 ? 6.345 5.467 7.708 1.00 89.38 91 VAL A O 1
ATOM 697 N N . VAL A 1 92 ? 7.365 4.198 9.271 1.00 93.94 92 VAL A N 1
ATOM 698 C CA . VAL A 1 92 ? 6.315 3.183 9.397 1.00 93.94 92 VAL A CA 1
ATOM 699 C C . VAL A 1 92 ? 5.925 3.062 10.862 1.00 93.94 92 VAL A C 1
ATOM 701 O O . VAL A 1 92 ? 6.768 2.786 11.720 1.00 93.94 92 VAL A O 1
ATOM 704 N N . LEU A 1 93 ? 4.642 3.269 11.137 1.00 96.06 93 LEU A N 1
ATOM 705 C CA . LEU A 1 93 ? 4.056 3.106 12.462 1.00 96.06 93 LEU A CA 1
ATOM 706 C C . LEU A 1 93 ? 3.319 1.775 12.508 1.00 96.06 93 LEU A C 1
ATOM 708 O O . LEU A 1 93 ? 2.512 1.497 11.621 1.00 96.06 93 LEU A O 1
ATOM 712 N N . VAL A 1 94 ? 3.592 0.968 13.527 1.00 97.06 94 VAL A N 1
ATOM 713 C CA . VAL A 1 94 ? 3.011 -0.366 13.702 1.00 97.06 94 VAL A CA 1
ATOM 714 C C . VAL A 1 94 ? 2.205 -0.397 14.992 1.00 97.06 94 VAL A C 1
ATOM 716 O O . VAL A 1 94 ? 2.679 0.057 16.030 1.00 97.06 94 VAL A O 1
ATOM 719 N N . ALA A 1 95 ? 0.992 -0.934 14.936 1.00 96.75 95 ALA A N 1
ATOM 720 C CA . ALA A 1 95 ? 0.141 -1.148 16.100 1.00 96.75 95 ALA A CA 1
ATOM 721 C C . ALA A 1 95 ? -0.513 -2.532 16.036 1.00 96.75 95 ALA A C 1
ATOM 723 O O . ALA A 1 95 ? -0.662 -3.116 14.962 1.00 96.75 95 ALA A O 1
ATOM 724 N N . GLU A 1 96 ? -0.927 -3.057 17.187 1.00 95.56 96 GLU A N 1
ATOM 725 C CA . GLU A 1 96 ? -1.715 -4.287 17.251 1.00 95.56 96 GLU A CA 1
ATOM 726 C C . GLU A 1 96 ? -3.089 -4.067 16.604 1.00 95.56 96 GLU A C 1
ATOM 728 O O . GLU A 1 96 ? -3.812 -3.133 16.961 1.00 95.56 96 GLU A O 1
ATOM 733 N N . ILE A 1 97 ? -3.476 -4.942 15.672 1.00 92.06 97 ILE A N 1
ATOM 734 C CA . ILE A 1 97 ? -4.685 -4.761 14.858 1.00 92.06 97 ILE A CA 1
ATOM 735 C C . ILE A 1 97 ? -5.950 -4.658 15.720 1.00 92.06 97 ILE A C 1
ATOM 737 O O . ILE A 1 97 ? -6.805 -3.814 15.459 1.00 92.06 97 ILE A O 1
ATOM 741 N N . GLY A 1 98 ? -6.033 -5.440 16.802 1.00 90.56 98 GLY A N 1
ATOM 742 C CA . GLY A 1 98 ? -7.163 -5.421 17.735 1.00 90.56 98 GLY A CA 1
ATOM 743 C C . GLY A 1 98 ? -7.354 -4.081 18.450 1.00 90.56 98 GLY A C 1
ATOM 744 O O . GLY A 1 98 ? -8.464 -3.772 18.876 1.00 90.56 98 GLY A O 1
ATOM 745 N N . GLN A 1 99 ? -6.307 -3.256 18.544 1.00 93.38 99 GLN A N 1
ATOM 746 C CA . GLN A 1 99 ? -6.365 -1.948 19.198 1.00 93.38 99 GLN A CA 1
ATOM 747 C C . GLN A 1 99 ? -6.761 -0.812 18.251 1.00 93.38 99 GLN A C 1
ATOM 749 O O . GLN A 1 99 ? -7.196 0.236 18.729 1.00 93.38 99 GLN A O 1
ATOM 754 N N . VAL A 1 100 ? -6.594 -0.989 16.935 1.00 93.75 100 VAL A N 1
ATOM 755 C CA . VAL A 1 100 ? -6.748 0.087 15.934 1.00 93.75 100 VAL A CA 1
ATOM 756 C C . VAL A 1 100 ? -7.729 -0.239 14.803 1.00 93.75 100 VAL A C 1
ATOM 758 O O . VAL A 1 100 ? -7.930 0.589 13.917 1.00 93.75 100 VAL A O 1
ATOM 761 N N . ALA A 1 101 ? -8.360 -1.417 14.813 1.00 90.62 101 ALA A N 1
ATOM 762 C CA . ALA A 1 101 ? -9.267 -1.864 13.753 1.00 90.62 101 ALA A CA 1
ATOM 763 C C . ALA A 1 101 ? -10.417 -0.880 13.472 1.00 90.62 101 ALA A C 1
ATOM 765 O O . ALA A 1 101 ? -10.762 -0.638 12.318 1.00 90.62 101 ALA A O 1
ATOM 766 N N . ASP A 1 102 ? -10.993 -0.271 14.506 1.00 90.75 102 ASP A N 1
ATOM 767 C CA . ASP A 1 102 ? -12.075 0.703 14.362 1.00 90.75 102 ASP A CA 1
ATOM 768 C C . ASP A 1 102 ? -11.592 2.027 13.743 1.00 90.75 102 ASP A C 1
ATOM 770 O O . ASP A 1 102 ? -12.262 2.576 12.862 1.00 90.75 102 ASP A O 1
ATOM 774 N N . VAL A 1 103 ? -10.392 2.482 14.115 1.00 92.12 103 VAL A N 1
ATOM 775 C CA . VAL A 1 103 ? -9.729 3.654 13.519 1.00 92.12 103 VAL A CA 1
ATOM 776 C C . VAL A 1 103 ? -9.459 3.411 12.033 1.00 92.12 103 VAL A C 1
ATOM 778 O O . VAL A 1 103 ? -9.788 4.249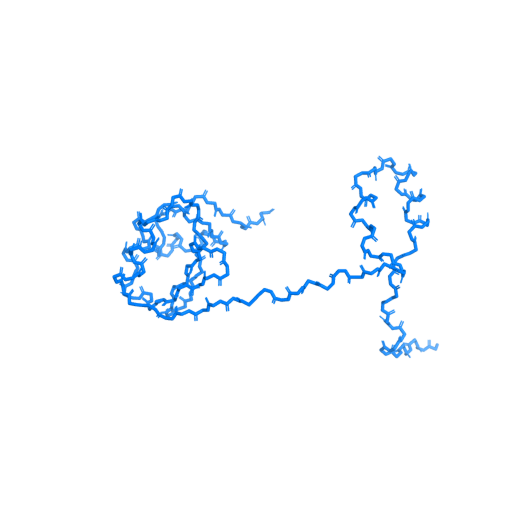 11.192 1.00 92.12 103 VAL A O 1
ATOM 781 N N . ILE A 1 104 ? -8.925 2.233 11.698 1.00 91.62 104 ILE A N 1
ATOM 782 C CA . ILE A 1 104 ? -8.676 1.801 10.317 1.00 91.62 104 ILE A CA 1
ATOM 783 C C . ILE A 1 104 ? -9.989 1.760 9.533 1.00 91.62 104 ILE A C 1
ATOM 785 O O . ILE A 1 104 ? -10.087 2.348 8.460 1.00 91.62 104 ILE A O 1
ATOM 789 N N . SER A 1 105 ? -11.031 1.137 10.080 1.00 88.38 105 SER A N 1
ATOM 790 C CA . SER A 1 105 ? -12.322 1.012 9.396 1.00 88.38 105 SER A CA 1
ATOM 791 C C . SER A 1 105 ? -12.992 2.361 9.095 1.00 88.38 105 SER A C 1
ATOM 793 O O . SER A 1 105 ? -13.777 2.458 8.149 1.00 88.38 105 SER A O 1
ATOM 795 N N . SER A 1 106 ? -12.673 3.403 9.867 1.00 88.19 106 SER A N 1
ATOM 796 C CA . SER A 1 106 ? -13.251 4.745 9.733 1.00 88.19 106 SER A CA 1
ATOM 797 C C . SER A 1 106 ? -12.502 5.630 8.729 1.00 88.19 106 SER A C 1
ATOM 799 O O . SER A 1 106 ? -13.069 6.595 8.209 1.00 88.19 106 SER A O 1
ATOM 801 N N . PHE A 1 107 ? -11.241 5.313 8.429 1.00 89.56 107 PHE A N 1
ATOM 802 C CA . PHE A 1 107 ? -10.410 6.090 7.515 1.00 89.56 107 PHE A CA 1
ATOM 803 C C . PHE A 1 107 ? -10.581 5.630 6.063 1.00 89.56 107 PHE A C 1
ATOM 805 O O . PHE A 1 107 ? -10.578 4.442 5.759 1.00 89.56 107 PHE A O 1
ATOM 812 N N . LYS A 1 108 ? -10.716 6.586 5.136 1.00 86.56 108 LYS A N 1
ATOM 813 C CA . LYS A 1 108 ? -11.006 6.301 3.716 1.00 86.56 108 LYS A CA 1
ATOM 814 C C . LYS A 1 108 ? -9.825 6.531 2.777 1.00 86.56 108 LYS A C 1
ATOM 816 O O . LYS A 1 108 ? -9.878 6.107 1.630 1.00 86.56 108 LYS A O 1
ATOM 821 N N . GLY A 1 109 ? -8.773 7.204 3.239 1.00 90.56 109 GLY A N 1
ATOM 822 C CA . GLY A 1 109 ? -7.643 7.639 2.415 1.00 90.56 109 GLY A CA 1
ATOM 823 C C . GLY A 1 109 ? -6.563 6.579 2.193 1.00 90.56 109 GLY A C 1
ATOM 824 O O . GLY A 1 109 ? -5.417 6.943 1.950 1.00 90.56 109 GLY A O 1
ATOM 825 N N . PHE A 1 110 ? -6.866 5.287 2.338 1.00 93.19 110 PHE A N 1
ATOM 826 C CA . PHE A 1 110 ? -5.840 4.254 2.220 1.00 93.19 110 PHE A CA 1
ATOM 827 C C . PHE A 1 110 ? -5.456 3.962 0.765 1.00 93.19 110 PHE A C 1
ATOM 829 O O . PHE A 1 110 ? -6.320 3.861 -0.109 1.00 93.19 110 PHE A O 1
ATOM 836 N N . ILE A 1 111 ? -4.155 3.772 0.540 1.00 91.06 111 ILE A N 1
ATOM 837 C CA . ILE A 1 111 ? -3.611 2.972 -0.558 1.00 91.06 111 ILE A CA 1
ATOM 838 C C . ILE A 1 111 ? -3.358 1.575 0.004 1.00 91.06 111 ILE A C 1
ATOM 840 O O . ILE A 1 111 ? -2.647 1.424 1.001 1.00 91.06 111 ILE A O 1
ATOM 844 N N . PHE A 1 112 ? -3.932 0.563 -0.636 1.00 89.94 112 PHE A N 1
ATOM 845 C CA . PHE A 1 112 ? -3.839 -0.829 -0.209 1.00 89.94 112 PHE A CA 1
ATOM 846 C C . PHE A 1 112 ? -3.518 -1.732 -1.406 1.00 89.94 112 PHE A C 1
ATOM 848 O O . PHE A 1 112 ? -3.759 -1.362 -2.554 1.00 89.94 112 PHE A O 1
ATOM 855 N N . HIS A 1 113 ? -2.948 -2.908 -1.162 1.00 88.50 113 HIS A N 1
ATOM 856 C CA . HIS A 1 113 ? -2.721 -3.919 -2.195 1.00 88.50 113 HIS A CA 1
ATOM 857 C C . HIS A 1 113 ? -3.641 -5.112 -1.950 1.00 88.50 113 HIS A C 1
ATOM 859 O O . HIS A 1 113 ? -3.540 -5.752 -0.905 1.00 88.50 113 HIS A O 1
ATOM 865 N N . GLY A 1 114 ? -4.541 -5.401 -2.888 1.00 85.38 114 GLY A N 1
ATOM 866 C CA . GLY A 1 114 ? -5.477 -6.518 -2.770 1.00 85.38 114 GLY A CA 1
ATOM 867 C C . GLY A 1 114 ? -6.605 -6.218 -1.787 1.00 85.38 114 GLY A C 1
ATOM 868 O O . GLY A 1 114 ? -6.895 -7.000 -0.874 1.00 85.38 114 GLY A O 1
ATOM 869 N N . ALA A 1 115 ? -7.258 -5.064 -1.942 1.00 85.38 115 ALA A N 1
ATOM 870 C CA . ALA A 1 115 ? -8.264 -4.584 -0.991 1.00 85.38 115 ALA A CA 1
ATOM 871 C C . ALA A 1 115 ? -9.507 -5.479 -0.941 1.00 85.38 115 ALA A C 1
ATOM 873 O O . ALA A 1 115 ? -10.214 -5.509 0.068 1.00 85.38 115 ALA A O 1
ATOM 874 N N . LYS A 1 116 ? -9.768 -6.246 -2.006 1.00 85.19 116 LYS A N 1
ATOM 875 C CA . LYS A 1 116 ? -10.948 -7.110 -2.128 1.00 85.19 116 LYS A CA 1
ATOM 876 C C . LYS A 1 116 ? -11.110 -8.061 -0.943 1.00 85.19 116 LYS A C 1
ATOM 878 O O . LYS A 1 116 ? -12.209 -8.154 -0.395 1.00 85.19 116 LYS A O 1
ATOM 883 N N . GLN A 1 117 ? -10.039 -8.744 -0.526 1.00 84.31 117 GLN A N 1
ATOM 884 C CA . GLN A 1 117 ? -10.121 -9.664 0.610 1.00 84.31 117 GLN A CA 1
ATOM 885 C C . GLN A 1 117 ? -10.357 -8.918 1.925 1.00 84.31 117 GLN A C 1
ATOM 887 O O . GLN A 1 117 ? -11.277 -9.279 2.657 1.00 84.31 117 GLN A O 1
ATOM 892 N N . ALA A 1 118 ? -9.605 -7.847 2.183 1.00 83.88 118 ALA A N 1
ATOM 893 C CA . ALA A 1 118 ? -9.713 -7.055 3.410 1.00 83.88 118 ALA A CA 1
ATOM 894 C C . ALA A 1 118 ? -11.087 -6.375 3.581 1.00 83.88 118 ALA A C 1
ATOM 896 O O . ALA A 1 118 ? -11.592 -6.249 4.699 1.00 83.88 118 ALA A O 1
ATOM 897 N N . ILE A 1 119 ? -11.724 -5.972 2.478 1.00 84.44 119 ILE A N 1
ATOM 898 C CA . ILE A 1 119 ? -13.098 -5.454 2.486 1.00 84.44 119 ILE A CA 1
ATOM 899 C C . ILE A 1 119 ? -14.094 -6.596 2.719 1.00 84.44 119 ILE A C 1
ATOM 901 O O . ILE A 1 119 ? -15.005 -6.470 3.537 1.00 84.44 119 ILE A O 1
ATOM 905 N N . SER A 1 120 ? -13.915 -7.741 2.050 1.00 84.00 120 SER A N 1
ATOM 906 C CA . SER A 1 120 ? -14.806 -8.898 2.222 1.00 84.00 120 SER A CA 1
ATOM 907 C C . SER A 1 120 ? -14.793 -9.462 3.648 1.00 84.00 120 SER A C 1
ATOM 909 O O . SER A 1 120 ? -15.832 -9.894 4.147 1.00 84.00 120 SER A O 1
ATOM 911 N N . SER A 1 121 ? -13.647 -9.389 4.333 1.00 81.31 121 SER A N 1
ATOM 912 C CA . SER A 1 121 ? -13.483 -9.773 5.738 1.00 81.31 121 SER A CA 1
ATOM 913 C C . SER A 1 121 ? -13.913 -8.684 6.728 1.00 81.31 121 SER A C 1
ATOM 915 O O . SER A 1 121 ? -13.819 -8.894 7.935 1.00 81.31 121 SER A O 1
ATOM 917 N N . LYS A 1 122 ? -14.428 -7.544 6.240 1.00 80.81 122 LYS A N 1
ATOM 918 C CA . LYS A 1 122 ? -14.882 -6.381 7.026 1.00 80.81 122 LYS A CA 1
ATOM 919 C C . LYS A 1 122 ? -13.792 -5.704 7.863 1.00 80.81 122 LYS A C 1
ATOM 921 O O . LYS A 1 122 ? -14.115 -4.945 8.773 1.00 80.81 122 LYS A O 1
ATOM 926 N N . VAL A 1 123 ? -12.519 -5.945 7.555 1.00 80.62 123 VAL A N 1
ATOM 927 C CA . VAL A 1 123 ? -11.399 -5.234 8.190 1.00 80.62 123 VAL A CA 1
ATOM 928 C C . VAL A 1 123 ? -11.304 -3.807 7.647 1.00 80.62 123 VAL A C 1
ATOM 930 O O . VAL A 1 123 ? -11.032 -2.869 8.393 1.00 80.62 123 VAL A O 1
ATOM 933 N N . LEU A 1 124 ? -11.591 -3.631 6.355 1.00 84.12 124 LEU A N 1
ATOM 934 C CA . LEU A 1 124 ? -11.703 -2.330 5.701 1.00 84.12 124 LEU A CA 1
ATOM 935 C C . LEU A 1 124 ? -13.143 -2.068 5.265 1.00 84.12 124 LEU A C 1
ATOM 937 O O . LEU A 1 124 ? -13.826 -2.960 4.768 1.00 84.12 124 LEU A O 1
ATOM 941 N N . SER A 1 125 ? -13.595 -0.823 5.420 1.00 83.06 125 SER A N 1
ATOM 942 C CA . SER A 1 125 ? -14.896 -0.385 4.900 1.00 83.06 125 SER A CA 1
ATOM 943 C C . SER A 1 125 ? -14.794 0.095 3.449 1.00 83.06 125 SER A C 1
ATOM 945 O O . SER A 1 125 ? -15.677 -0.174 2.637 1.00 83.06 125 SER A O 1
ATOM 947 N N . ALA A 1 126 ? -13.706 0.791 3.119 1.00 83.44 126 ALA A N 1
ATOM 948 C CA . ALA A 1 126 ? -13.386 1.303 1.796 1.00 83.44 126 ALA A CA 1
ATOM 949 C C . ALA A 1 126 ? -11.876 1.561 1.683 1.00 83.44 126 ALA A C 1
ATOM 951 O O . ALA A 1 126 ? -11.177 1.680 2.688 1.00 83.44 126 ALA A O 1
ATOM 952 N N . VAL A 1 127 ? -11.388 1.685 0.450 1.00 87.81 127 VAL A N 1
ATOM 953 C CA . VAL A 1 127 ? -10.002 2.049 0.128 1.00 87.81 127 VAL A CA 1
ATOM 954 C C . VAL A 1 127 ? -10.041 3.106 -0.974 1.00 87.81 127 VAL A C 1
ATOM 956 O O . VAL A 1 127 ? -10.898 3.036 -1.855 1.00 87.81 127 VAL A O 1
ATOM 959 N N . ALA A 1 128 ? -9.147 4.095 -0.924 1.00 89.94 128 ALA A N 1
ATOM 960 C CA . ALA A 1 128 ? -9.067 5.129 -1.955 1.00 89.94 128 ALA A CA 1
ATOM 961 C C . ALA A 1 128 ? -8.380 4.615 -3.227 1.00 89.94 128 ALA A C 1
ATOM 963 O O . ALA A 1 128 ? -8.798 4.957 -4.331 1.00 89.94 128 ALA A O 1
ATOM 964 N N . VAL A 1 129 ? -7.335 3.797 -3.076 1.00 88.56 129 VAL A N 1
ATOM 965 C CA . VAL A 1 129 ? -6.587 3.198 -4.188 1.00 88.56 129 VAL A CA 1
ATOM 966 C C . VAL A 1 129 ? -6.262 1.742 -3.873 1.00 88.56 129 VAL A C 1
ATOM 968 O O . VAL A 1 129 ? -5.571 1.462 -2.894 1.00 88.56 129 VAL A O 1
ATOM 971 N N . ASP A 1 130 ? -6.716 0.830 -4.729 1.00 88.38 130 ASP A N 1
ATOM 972 C CA . ASP A 1 130 ? -6.202 -0.539 -4.767 1.00 88.38 130 ASP A CA 1
ATOM 973 C C . ASP A 1 130 ? -5.065 -0.614 -5.792 1.00 88.38 130 ASP A C 1
ATOM 975 O O . ASP A 1 130 ? -5.199 -0.148 -6.923 1.00 88.38 130 ASP A O 1
ATOM 979 N N . THR A 1 131 ? -3.927 -1.150 -5.370 1.00 85.06 131 THR A N 1
ATOM 980 C CA . THR A 1 131 ? -2.717 -1.293 -6.192 1.00 85.06 131 THR A CA 1
ATOM 981 C C . THR A 1 131 ? -2.579 -2.680 -6.809 1.00 85.06 131 THR A C 1
ATOM 983 O O . THR A 1 131 ? -1.590 -2.943 -7.494 1.00 85.06 131 THR A O 1
ATOM 986 N N . GLU A 1 132 ? -3.532 -3.584 -6.571 1.00 84.19 132 GLU A N 1
ATOM 987 C CA . GLU A 1 132 ? -3.601 -4.848 -7.300 1.00 84.19 132 GLU A CA 1
ATOM 988 C C . GLU A 1 132 ? -3.895 -4.570 -8.785 1.00 84.19 132 GLU A C 1
ATOM 990 O O . GLU A 1 132 ? -4.885 -3.929 -9.138 1.00 84.19 132 GLU A O 1
ATOM 995 N N . VAL A 1 133 ? -2.995 -5.013 -9.666 1.00 63.12 133 VAL A N 1
ATOM 996 C CA . VAL A 1 133 ? -3.170 -4.906 -11.118 1.00 63.12 133 VAL A CA 1
ATOM 997 C C . VAL A 1 133 ? -3.893 -6.167 -11.583 1.00 63.12 133 VAL A C 1
ATOM 999 O O . VAL A 1 133 ? -3.351 -7.261 -11.436 1.00 63.12 133 VAL A O 1
ATOM 1002 N N . ALA A 1 134 ? -5.115 -5.996 -12.092 1.00 53.56 134 ALA A N 1
ATOM 1003 C CA . ALA A 1 134 ? -5.927 -7.062 -12.683 1.00 53.56 134 ALA A CA 1
ATOM 1004 C C . ALA A 1 134 ? -5.354 -7.583 -14.011 1.00 53.56 134 ALA A C 1
ATOM 1006 O O . ALA A 1 134 ? -4.751 -6.774 -14.757 1.00 53.56 134 ALA A O 1
#

Nearest PDB structures (foldseek):
  5tkw-assembly1_A-2  TM=4.583E-01  e=3.163E-01  Klebsiella pneumoniae subsp. pneumoniae NTUH-K2044
  8he6-assembly1_B  TM=3.456E-01  e=5.667E-01  Nostoc sp. PCC 7120 = FACHB-418
  2zhp-assembly1_B  TM=3.364E-01  e=9.516E-01  Streptoalloteichus hindustanus
  4pht-assembly1_X  TM=4.203E-01  e=2.209E+00  Vibrio vulnificus CMCP6
  1w97-assembly1_L  TM=4.223E-01  e=3.259E+00  Vibrio cholerae

Sequence (134 aa):
MPLSPDLADLSWSGVEISKVNQFFEKLEIKALKARVAPFAKDGQVKEITAKKVSVREVNRVEFEKALTSSTGLVGLLLSESQAAISVEPEVVLVAEIGQVADVISSFKGFIFHGAKQAISSKVLSAVAVDTEVA

Foldseek 3Di:
DDDDDDVVNVDQQFDDLVVVVVVCVVVVNPVCSVVRQCRHSPHDNPPPPPDQADEDEDAQVVVLVLLVPAPAAWEWDDDPFWIWIDRDPSYIYIYGCVRCQVSQQPHARYEYEPCVVCCVVVSHVYYPHYPHDD

Secondary structure (DSSP, 8-state):
------GGGG----B-HHHHHHHHHHTT-THHHHHHGGGBTT-----------EEEE--HHHHHHHHHH--S-EEEEE-SSEEEEEEETTEEEEEEHHHHHHHHHH---EEESSHHHHHHTTS-S--SEE----

Solvent-accessible surface area (backbone atoms only — not comparable to full-atom values): 8007 Å² total; per-residue (Å²): 132,85,88,79,80,54,77,76,77,67,63,82,62,60,42,64,55,72,63,53,49,52,50,29,58,77,68,68,43,70,79,53,54,75,71,50,51,62,44,23,53,85,36,75,66,75,74,76,72,80,74,80,62,46,75,43,81,47,56,55,69,58,51,49,51,51,58,74,69,46,91,61,74,27,42,50,49,78,59,98,60,33,33,36,38,32,80,50,90,57,39,35,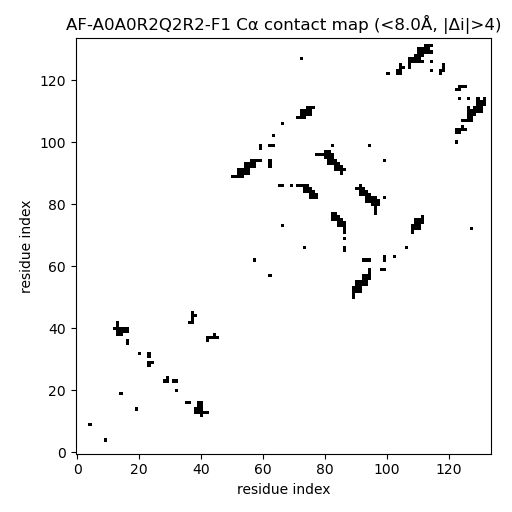45,32,33,53,30,92,70,37,44,69,62,53,36,72,45,52,47,31,35,30,71,53,47,68,60,44,39,74,71,64,58,30,74,55,65,66,38,66,68,59,81,131

Organism: NCBI:txid1655569

Radius of gyration: 22.48 Å; Cα contacts (8 Å, |Δi|>4): 168; chains: 1; bounding box: 45×49×57 Å

pLDDT: mean 85.06, std 10.15, range [52.0, 97.06]